Protein AF-A0A8J3VS07-F1 (afdb_monomer_lite)

Organism: NCBI:txid556532

Radius of gyration: 21.51 Å; chains: 1; bounding box: 72×63×38 Å

Structure (mmCIF, N/CA/C/O backbone):
data_AF-A0A8J3VS07-F1
#
_entry.id   AF-A0A8J3VS07-F1
#
loop_
_atom_site.group_PDB
_atom_site.id
_atom_site.type_symbol
_atom_site.label_atom_id
_atom_site.label_alt_id
_atom_site.label_comp_id
_atom_site.label_asym_id
_atom_site.label_entity_id
_atom_site.label_seq_id
_atom_site.pdbx_PDB_ins_code
_atom_site.Cartn_x
_atom_site.Cartn_y
_atom_site.Cartn_z
_atom_site.occupancy
_atom_site.B_iso_or_equiv
_atom_site.auth_seq_id
_atom_site.auth_comp_id
_atom_site.auth_asym_id
_atom_site.auth_atom_id
_atom_site.pdbx_PDB_model_num
ATOM 1 N N . MET A 1 1 ? 52.406 -47.252 15.385 1.00 36.28 1 MET A N 1
ATOM 2 C CA . MET A 1 1 ? 51.156 -46.605 14.929 1.00 36.28 1 MET A CA 1
ATOM 3 C C . MET A 1 1 ? 51.064 -45.251 15.622 1.00 36.28 1 MET A C 1
ATOM 5 O O . MET A 1 1 ? 51.486 -45.195 16.771 1.00 36.28 1 MET A O 1
ATOM 9 N N . PRO A 1 2 ? 50.681 -44.188 14.899 1.00 46.41 2 PRO A N 1
ATOM 10 C CA . PRO A 1 2 ? 51.326 -42.877 14.970 1.00 46.41 2 PRO A CA 1
ATOM 11 C C . PRO A 1 2 ? 50.577 -41.838 15.817 1.00 46.41 2 PRO A C 1
ATOM 13 O O . PRO A 1 2 ? 49.456 -42.057 16.265 1.00 46.41 2 PRO A O 1
ATOM 16 N N . GLU A 1 3 ? 51.263 -40.717 16.017 1.00 43.88 3 GLU A N 1
ATOM 17 C CA . GLU A 1 3 ? 50.829 -39.490 16.680 1.00 43.88 3 GLU A CA 1
ATOM 18 C C . GLU A 1 3 ? 49.619 -38.871 15.957 1.00 43.88 3 GLU A C 1
ATOM 20 O O . GLU A 1 3 ? 49.594 -38.789 14.729 1.00 43.88 3 GLU A O 1
ATOM 25 N N . ASN A 1 4 ? 48.607 -38.458 16.724 1.00 42.97 4 ASN A N 1
ATOM 26 C CA . ASN A 1 4 ? 47.408 -37.790 16.215 1.00 42.97 4 ASN A CA 1
ATOM 27 C C . ASN A 1 4 ? 47.701 -36.294 15.997 1.00 42.97 4 ASN A C 1
ATOM 29 O O . ASN A 1 4 ? 48.069 -35.625 16.967 1.00 42.97 4 ASN A O 1
ATOM 33 N N . PRO A 1 5 ? 47.498 -35.728 14.795 1.00 48.03 5 PRO A N 1
ATOM 34 C CA . PRO A 1 5 ? 47.529 -34.285 14.614 1.00 48.03 5 PRO A CA 1
ATOM 35 C C . PRO A 1 5 ? 46.241 -33.658 15.157 1.00 48.03 5 PRO A C 1
ATOM 37 O O . PRO A 1 5 ? 45.138 -34.144 14.910 1.00 48.03 5 PRO A O 1
ATOM 40 N N . VAL A 1 6 ? 46.386 -32.551 15.884 1.00 46.03 6 VAL A N 1
ATOM 41 C CA . VAL A 1 6 ? 45.277 -31.675 16.275 1.00 46.03 6 VAL A CA 1
ATOM 42 C C . VAL A 1 6 ? 44.901 -30.836 15.053 1.00 46.03 6 VAL A C 1
ATOM 44 O O . VAL A 1 6 ? 45.628 -29.915 14.683 1.00 46.03 6 VAL A O 1
ATOM 47 N N . GLU A 1 7 ? 43.790 -31.171 14.398 1.00 41.16 7 GLU A N 1
ATOM 48 C CA . GLU A 1 7 ? 43.244 -30.390 13.286 1.00 41.16 7 GLU A CA 1
ATOM 49 C C . GLU A 1 7 ? 42.368 -29.255 13.835 1.00 41.16 7 GLU A C 1
ATOM 51 O O . GLU A 1 7 ? 41.286 -29.467 14.384 1.00 41.16 7 GLU A O 1
ATOM 56 N N . HIS A 1 8 ? 42.869 -28.026 13.714 1.00 40.56 8 HIS A N 1
ATOM 57 C CA . HIS A 1 8 ? 42.096 -26.809 13.932 1.00 40.56 8 HIS A CA 1
ATOM 58 C C . HIS A 1 8 ? 41.134 -26.604 12.755 1.00 40.56 8 HIS A C 1
ATOM 60 O O . HIS A 1 8 ? 41.496 -25.984 11.757 1.00 40.56 8 HIS A O 1
ATOM 66 N N . ALA A 1 9 ? 39.904 -27.103 12.875 1.00 39.78 9 ALA A N 1
ATOM 67 C CA . ALA A 1 9 ? 38.833 -26.775 11.942 1.00 39.78 9 ALA A CA 1
ATOM 68 C C . ALA A 1 9 ? 38.149 -25.461 12.360 1.00 39.78 9 ALA A C 1
ATOM 70 O O . ALA A 1 9 ? 37.676 -25.303 13.487 1.00 39.78 9 ALA A O 1
ATOM 71 N N . GLN A 1 10 ? 38.165 -24.502 11.433 1.00 38.06 10 GLN A N 1
ATOM 72 C CA . GLN A 1 10 ? 37.559 -23.176 11.518 1.00 38.06 10 GLN A CA 1
ATOM 73 C C . GLN A 1 10 ? 36.082 -23.224 11.919 1.00 38.06 10 GLN A C 1
ATOM 75 O O . GLN A 1 10 ? 35.319 -24.069 11.463 1.00 38.06 10 GLN A O 1
ATOM 80 N N . ALA A 1 11 ? 35.679 -22.252 12.739 1.00 35.59 11 ALA A N 1
ATOM 81 C CA . ALA A 1 11 ? 34.286 -21.991 13.055 1.00 35.59 11 ALA A CA 1
ATOM 82 C C . ALA A 1 11 ? 33.516 -21.634 11.775 1.00 35.59 11 ALA A C 1
ATOM 84 O O . ALA A 1 11 ? 33.697 -20.547 11.217 1.00 35.59 11 ALA A O 1
ATOM 85 N N . ASP A 1 12 ? 32.648 -22.547 11.343 1.00 34.56 12 ASP A N 1
ATOM 86 C CA . ASP A 1 12 ? 31.611 -22.283 10.356 1.00 34.56 12 ASP A CA 1
ATOM 87 C C . ASP A 1 12 ? 30.718 -21.159 10.884 1.00 34.56 12 ASP A C 1
ATOM 89 O O . ASP A 1 12 ? 29.887 -21.335 11.780 1.00 34.56 12 ASP A O 1
ATOM 93 N N . ARG A 1 13 ? 30.905 -19.959 10.331 1.00 39.00 13 ARG A N 1
ATOM 94 C CA . ARG A 1 13 ? 29.931 -18.880 10.456 1.00 39.00 13 ARG A CA 1
ATOM 95 C C . ARG A 1 13 ? 28.698 -19.316 9.678 1.00 39.00 13 ARG A C 1
ATOM 97 O O . ARG A 1 13 ? 28.617 -19.127 8.466 1.00 39.00 13 ARG A O 1
ATOM 104 N N . HIS A 1 14 ? 27.758 -19.919 10.400 1.00 36.28 14 HIS A N 1
ATOM 105 C CA . HIS A 1 14 ? 26.400 -20.160 9.945 1.00 36.28 14 HIS A CA 1
ATOM 106 C C . HIS A 1 14 ? 25.785 -18.817 9.548 1.00 36.28 14 HIS A C 1
ATOM 108 O O . HIS A 1 14 ? 25.287 -18.057 10.376 1.00 36.28 14 HIS A O 1
ATOM 114 N N . THR A 1 15 ? 25.901 -18.498 8.265 1.00 44.09 15 THR A N 1
ATOM 115 C CA . THR A 1 15 ? 25.177 -17.394 7.655 1.00 44.09 15 THR A CA 1
ATOM 116 C C . THR A 1 15 ? 23.752 -17.911 7.493 1.00 44.09 15 THR A C 1
ATOM 118 O O . THR A 1 15 ? 23.588 -18.969 6.875 1.00 44.09 15 THR A O 1
ATOM 121 N N . PRO A 1 16 ? 22.726 -17.261 8.066 1.00 39.94 16 PRO A N 1
ATOM 122 C CA . PRO A 1 16 ? 21.365 -17.709 7.847 1.00 39.94 16 PRO A CA 1
ATOM 123 C C . PRO A 1 16 ? 21.084 -17.612 6.348 1.00 39.94 16 PRO A C 1
ATOM 125 O O . PRO A 1 16 ? 21.211 -16.556 5.728 1.00 39.94 16 PRO A O 1
ATOM 128 N N . ARG A 1 17 ? 20.768 -18.761 5.754 1.00 34.22 17 ARG A N 1
ATOM 129 C CA . ARG A 1 17 ? 20.333 -18.882 4.368 1.00 34.22 17 ARG A CA 1
ATOM 130 C C . ARG A 1 17 ? 18.980 -18.187 4.261 1.00 34.22 17 ARG A C 1
ATOM 132 O O . ARG A 1 17 ? 17.969 -18.754 4.662 1.00 34.22 17 ARG A O 1
ATOM 139 N N . VAL A 1 18 ? 18.976 -16.973 3.723 1.00 45.50 18 VAL A N 1
ATOM 140 C CA . VAL A 1 18 ? 17.751 -16.296 3.297 1.00 45.50 18 VAL A CA 1
ATOM 141 C C . VAL A 1 18 ? 17.169 -17.111 2.148 1.00 45.50 18 VAL A C 1
ATOM 143 O O . VAL A 1 18 ? 17.691 -17.121 1.037 1.00 45.50 18 VAL A O 1
ATOM 146 N N . THR A 1 19 ? 16.117 -17.871 2.426 1.00 41.78 19 THR A N 1
ATOM 147 C CA . THR A 1 19 ? 15.236 -18.396 1.386 1.00 41.78 19 THR A CA 1
ATOM 148 C C . THR A 1 19 ? 14.125 -17.378 1.171 1.00 41.78 19 THR A C 1
ATOM 150 O O . THR A 1 19 ? 13.053 -17.540 1.745 1.00 41.78 19 THR A O 1
ATOM 153 N N . ASN A 1 20 ? 14.383 -16.333 0.379 1.00 42.88 20 ASN A N 1
ATOM 154 C CA . ASN A 1 20 ? 13.326 -15.443 -0.099 1.00 42.88 20 ASN A CA 1
ATOM 155 C C . ASN A 1 20 ? 13.020 -15.809 -1.547 1.00 42.88 20 ASN A C 1
ATOM 157 O O . ASN A 1 20 ? 13.787 -15.503 -2.454 1.00 42.88 20 ASN A O 1
ATOM 161 N N . THR A 1 21 ? 11.924 -16.531 -1.761 1.00 56.09 21 THR A N 1
ATOM 162 C CA . THR A 1 21 ? 11.362 -16.681 -3.108 1.00 56.09 21 THR A CA 1
ATOM 163 C C . THR A 1 21 ? 10.271 -15.626 -3.213 1.00 56.09 21 THR A C 1
ATOM 165 O O . THR A 1 21 ? 9.098 -15.921 -3.032 1.00 56.09 21 THR A O 1
ATOM 168 N N . GLY A 1 22 ? 10.699 -14.381 -3.385 1.00 53.75 22 GLY A N 1
ATOM 169 C CA . GLY A 1 22 ? 9.861 -13.189 -3.354 1.00 53.75 22 GLY A CA 1
ATOM 170 C C . GLY A 1 22 ? 10.763 -11.993 -3.621 1.00 53.75 22 GLY A C 1
ATOM 171 O O . GLY A 1 22 ? 11.707 -11.779 -2.870 1.00 53.75 22 GLY A O 1
ATOM 172 N N . VAL A 1 23 ? 10.546 -11.342 -4.769 1.00 60.69 23 VAL A N 1
ATOM 173 C CA . VAL A 1 23 ? 11.123 -10.064 -5.236 1.00 60.69 23 VAL A CA 1
ATOM 174 C C . VAL A 1 23 ? 12.488 -9.710 -4.627 1.00 60.69 23 VAL A C 1
ATOM 176 O O . VAL A 1 23 ? 12.564 -9.187 -3.517 1.00 60.69 23 VAL A O 1
ATOM 179 N N . GLU A 1 24 ? 13.576 -9.923 -5.369 1.00 67.94 24 GLU A N 1
ATOM 180 C CA . GLU A 1 24 ? 14.900 -9.469 -4.929 1.00 67.94 24 GLU A CA 1
ATOM 181 C C . GLU A 1 24 ? 14.965 -7.933 -4.960 1.00 67.94 24 GLU A C 1
ATOM 183 O O . GLU A 1 24 ? 15.201 -7.315 -6.000 1.00 67.94 24 GLU A O 1
ATOM 188 N N . ALA A 1 25 ? 14.720 -7.304 -3.809 1.00 75.12 25 ALA A N 1
ATOM 189 C CA . ALA A 1 25 ? 15.063 -5.906 -3.600 1.00 75.12 25 ALA A CA 1
ATOM 190 C C . ALA A 1 25 ? 16.569 -5.732 -3.835 1.00 75.12 25 ALA A C 1
ATOM 192 O O . ALA A 1 25 ? 17.391 -6.427 -3.235 1.00 75.12 25 ALA A O 1
ATOM 193 N N . THR A 1 26 ? 16.931 -4.810 -4.722 1.00 86.56 26 THR A N 1
ATOM 194 C CA . THR A 1 26 ? 18.328 -4.526 -5.063 1.00 86.56 26 THR A CA 1
ATOM 195 C C . THR A 1 26 ? 18.971 -3.589 -4.043 1.00 86.56 26 THR A C 1
ATOM 197 O O . THR A 1 26 ? 20.177 -3.659 -3.814 1.00 86.56 26 THR A O 1
ATOM 200 N N . GLU A 1 27 ? 18.172 -2.739 -3.394 1.00 94.06 27 GLU A N 1
ATOM 201 C CA . GLU A 1 27 ? 18.592 -1.859 -2.305 1.00 94.06 27 GLU A CA 1
ATOM 202 C C . GLU A 1 27 ? 17.396 -1.543 -1.397 1.00 94.06 27 GLU A C 1
ATOM 204 O O . GLU A 1 27 ? 16.272 -1.384 -1.871 1.00 94.06 27 GLU A O 1
ATOM 209 N N . GLN A 1 28 ? 17.635 -1.404 -0.092 1.00 96.56 28 GLN A N 1
ATOM 210 C CA . GLN A 1 28 ? 16.638 -0.888 0.842 1.00 96.56 28 GLN A CA 1
ATOM 211 C C . GLN A 1 28 ? 17.285 -0.063 1.956 1.00 96.56 28 GLN A C 1
ATOM 213 O O . GLN A 1 28 ? 18.405 -0.358 2.382 1.00 96.56 28 GLN A O 1
ATOM 218 N N . GLY A 1 29 ? 16.587 0.957 2.453 1.00 96.69 29 GLY A N 1
ATOM 219 C CA . GLY A 1 29 ? 17.099 1.792 3.535 1.00 96.69 29 GLY A CA 1
ATOM 220 C C . GLY A 1 29 ? 16.292 3.054 3.799 1.00 96.69 29 GLY A C 1
ATOM 221 O O . GLY A 1 29 ? 15.392 3.422 3.048 1.00 96.69 29 GLY A O 1
ATOM 222 N N . TRP A 1 30 ? 16.639 3.725 4.893 1.00 97.56 30 TRP A N 1
ATOM 223 C CA . TRP A 1 30 ? 16.036 4.996 5.277 1.00 97.56 30 TRP A CA 1
ATOM 224 C C . TRP A 1 30 ? 16.606 6.165 4.469 1.00 97.56 30 TRP A C 1
ATOM 226 O O . TRP A 1 30 ? 17.820 6.287 4.309 1.00 97.56 30 TRP A O 1
ATOM 236 N N . ASP A 1 31 ? 15.723 7.060 4.042 1.00 96.62 31 ASP A N 1
ATOM 237 C CA . ASP A 1 31 ? 16.025 8.369 3.475 1.00 96.62 31 ASP A CA 1
ATOM 238 C C . ASP A 1 31 ? 15.095 9.420 4.100 1.00 96.62 31 ASP A C 1
ATOM 240 O O . ASP A 1 31 ? 13.932 9.588 3.718 1.00 96.62 31 ASP A O 1
ATOM 244 N N . GLY A 1 32 ? 15.600 10.094 5.133 1.00 94.94 32 GLY A N 1
ATOM 245 C CA . GLY A 1 32 ? 14.779 10.956 5.977 1.00 94.94 32 GLY A CA 1
ATOM 246 C C . GLY A 1 32 ? 13.657 10.150 6.649 1.00 94.94 32 GLY A C 1
ATOM 247 O O . GLY A 1 32 ? 13.953 9.130 7.271 1.00 94.94 32 GLY A O 1
ATOM 248 N N . PRO A 1 33 ? 12.385 10.585 6.560 1.00 96.19 33 PRO A N 1
ATOM 249 C CA . PRO A 1 33 ? 11.267 9.837 7.132 1.00 96.19 33 PRO A CA 1
ATOM 250 C C . PRO A 1 33 ? 10.838 8.639 6.269 1.00 96.19 33 PRO A C 1
ATOM 252 O O . PRO A 1 33 ? 10.004 7.854 6.706 1.00 96.19 33 PRO A O 1
ATOM 255 N N . TRP A 1 34 ? 11.376 8.497 5.055 1.00 97.81 34 TRP A N 1
ATOM 256 C CA . TRP A 1 34 ? 10.974 7.454 4.120 1.00 97.81 34 TRP A CA 1
ATOM 257 C C . TRP A 1 34 ? 11.825 6.206 4.298 1.00 97.81 34 TRP A C 1
ATOM 259 O O . TRP A 1 34 ? 13.053 6.287 4.315 1.00 97.81 34 TRP A O 1
ATOM 269 N N . TYR A 1 35 ? 11.192 5.041 4.345 1.00 98.25 35 TYR A N 1
ATOM 270 C CA . TYR A 1 35 ? 11.871 3.776 4.110 1.00 98.25 35 TYR A CA 1
ATOM 271 C C . TYR A 1 35 ? 11.709 3.399 2.640 1.00 98.25 35 TYR A C 1
ATOM 273 O O . TYR A 1 35 ? 10.591 3.222 2.158 1.00 98.25 35 TYR A O 1
ATOM 281 N N . ARG A 1 36 ? 12.815 3.307 1.903 1.00 98.38 36 ARG A N 1
ATOM 282 C CA . ARG A 1 36 ? 12.804 3.029 0.465 1.00 98.38 36 ARG A CA 1
ATOM 283 C C . ARG A 1 36 ? 13.196 1.589 0.194 1.00 98.38 36 ARG A C 1
ATOM 285 O O . ARG A 1 36 ? 14.183 1.109 0.743 1.00 98.38 36 ARG A O 1
ATOM 292 N N . VAL A 1 37 ? 12.461 0.948 -0.707 1.00 98.31 37 VAL A N 1
ATOM 293 C CA . VAL A 1 37 ? 12.786 -0.355 -1.288 1.00 98.31 37 VAL A CA 1
ATOM 294 C C . VAL A 1 37 ? 12.904 -0.179 -2.796 1.00 98.31 37 VAL A C 1
ATOM 296 O O . VAL A 1 37 ? 11.959 0.251 -3.459 1.00 98.31 37 VAL A O 1
ATOM 299 N N . ARG A 1 38 ? 14.076 -0.489 -3.347 1.00 97.69 38 ARG A N 1
ATOM 300 C CA . ARG A 1 38 ? 14.360 -0.425 -4.780 1.00 97.69 38 ARG A CA 1
ATOM 301 C C . ARG A 1 38 ? 14.417 -1.821 -5.362 1.00 97.69 38 ARG A C 1
ATOM 303 O O . ARG A 1 38 ? 15.032 -2.725 -4.805 1.00 97.69 38 ARG A O 1
ATOM 310 N N . THR A 1 39 ? 13.789 -1.965 -6.515 1.00 95.88 39 THR A N 1
ATOM 311 C CA . THR A 1 39 ? 13.866 -3.143 -7.375 1.00 95.88 39 THR A CA 1
ATOM 312 C C . THR A 1 39 ? 14.295 -2.692 -8.769 1.00 95.88 39 THR A C 1
ATOM 314 O O . THR A 1 39 ? 14.355 -1.496 -9.057 1.00 95.88 39 THR A O 1
ATOM 317 N N . GLU A 1 40 ? 14.532 -3.631 -9.681 1.00 95.69 40 GLU A N 1
ATOM 318 C CA . GLU A 1 40 ? 14.774 -3.292 -11.091 1.00 95.69 40 GLU A CA 1
ATOM 319 C C . GLU A 1 40 ? 13.553 -2.656 -11.784 1.00 95.69 40 GLU A C 1
ATOM 321 O O . GLU A 1 40 ? 13.690 -2.020 -12.827 1.00 95.69 40 GLU A O 1
ATOM 326 N N . ARG A 1 41 ? 12.346 -2.832 -11.226 1.00 96.06 41 ARG A N 1
ATOM 327 C CA . ARG A 1 41 ? 11.074 -2.471 -11.877 1.00 96.06 41 ARG A CA 1
ATOM 328 C C . ARG A 1 41 ? 10.432 -1.216 -11.301 1.00 96.06 41 ARG A C 1
ATOM 330 O O . ARG A 1 41 ? 9.747 -0.489 -12.022 1.00 96.06 41 ARG A O 1
ATOM 337 N N . PHE A 1 42 ? 10.632 -0.967 -10.014 1.00 97.31 42 PHE A N 1
ATOM 338 C CA . PHE A 1 42 ? 10.092 0.187 -9.309 1.00 97.31 42 PHE A CA 1
ATOM 339 C C . PHE A 1 42 ? 10.897 0.509 -8.047 1.00 97.31 42 PHE A C 1
ATOM 341 O O . PHE A 1 42 ? 11.563 -0.356 -7.473 1.00 97.31 42 PHE A O 1
ATOM 348 N N . GLU A 1 43 ? 10.769 1.749 -7.590 1.00 98.44 43 GLU A N 1
ATOM 349 C CA . GLU A 1 43 ? 11.113 2.176 -6.235 1.00 98.44 43 GLU A CA 1
ATOM 350 C C . GLU A 1 43 ? 9.819 2.395 -5.448 1.00 98.44 43 GLU A C 1
ATOM 352 O O . GLU A 1 43 ? 8.937 3.114 -5.915 1.00 98.44 43 GLU A O 1
ATOM 357 N N . ALA A 1 44 ? 9.703 1.793 -4.267 1.00 98.44 44 ALA A N 1
ATOM 358 C CA . ALA A 1 44 ? 8.633 2.065 -3.316 1.00 98.44 44 ALA A CA 1
ATOM 359 C C . ALA A 1 44 ? 9.198 2.847 -2.126 1.00 98.44 44 ALA A C 1
ATOM 361 O O . ALA A 1 44 ? 10.160 2.417 -1.491 1.00 98.44 44 ALA A O 1
ATOM 362 N N . SER A 1 45 ? 8.610 4.003 -1.838 1.00 98.62 45 SER A N 1
ATOM 363 C CA . SER A 1 45 ? 8.940 4.856 -0.698 1.00 98.62 45 SER A CA 1
ATOM 364 C C . SER A 1 45 ? 7.794 4.795 0.301 1.00 98.62 45 SER A C 1
ATOM 366 O O . SER A 1 45 ? 6.728 5.339 0.037 1.00 98.62 45 SER A O 1
ATOM 368 N N . PHE A 1 46 ? 8.014 4.131 1.430 1.00 98.62 46 PHE A N 1
ATOM 369 C CA . PHE A 1 46 ? 7.054 3.973 2.520 1.00 98.62 46 PHE A CA 1
ATOM 370 C C . PHE A 1 46 ? 7.285 5.044 3.588 1.00 98.62 46 PHE A C 1
ATOM 372 O O . PHE A 1 46 ? 8.435 5.394 3.855 1.00 98.62 46 PHE A O 1
ATOM 379 N N . LEU A 1 47 ? 6.223 5.521 4.236 1.00 98.38 47 LEU A N 1
ATOM 380 C CA . LEU A 1 47 ? 6.284 6.499 5.328 1.00 98.38 47 LEU A CA 1
ATOM 381 C C . LEU A 1 47 ? 5.827 5.889 6.671 1.00 98.38 47 LEU A C 1
ATOM 383 O O . LEU A 1 47 ? 4.769 6.260 7.184 1.00 98.38 47 LEU A O 1
ATOM 387 N N . PRO A 1 48 ? 6.569 4.921 7.242 1.00 97.50 48 PRO A N 1
ATOM 388 C CA . PRO A 1 48 ? 6.238 4.343 8.544 1.00 97.50 48 PRO A CA 1
ATOM 389 C C . PRO A 1 48 ? 6.423 5.361 9.681 1.00 97.50 48 PRO A C 1
ATOM 391 O O . PRO A 1 48 ? 7.129 6.367 9.552 1.00 97.50 48 PRO A O 1
ATOM 394 N N . SER A 1 49 ? 5.823 5.079 10.837 1.00 95.00 49 SER A N 1
ATOM 395 C CA . SER A 1 49 ? 6.010 5.912 12.027 1.00 95.00 49 SER A CA 1
ATOM 396 C C . SER A 1 49 ? 7.446 5.820 12.554 1.00 95.00 49 SER A C 1
ATOM 398 O O . SER A 1 49 ? 8.133 4.807 12.419 1.00 95.00 49 SER A O 1
ATOM 400 N N . ALA A 1 50 ? 7.918 6.884 13.210 1.00 91.31 50 ALA A N 1
ATOM 401 C CA . ALA A 1 50 ? 9.267 6.910 13.769 1.00 91.31 50 ALA A CA 1
ATOM 402 C C . ALA A 1 50 ? 9.474 5.782 14.799 1.00 91.31 50 ALA A C 1
ATOM 404 O O . ALA A 1 50 ? 8.793 5.735 15.823 1.00 91.31 50 ALA A O 1
ATOM 405 N N . GLY A 1 51 ? 10.446 4.903 14.539 1.00 91.56 51 GLY A N 1
ATOM 406 C CA . GLY A 1 51 ? 10.766 3.764 15.406 1.00 91.56 51 GLY A CA 1
ATOM 407 C C . GLY A 1 51 ? 9.796 2.583 15.300 1.00 91.56 51 GLY A C 1
ATOM 408 O O . GLY A 1 51 ? 9.890 1.669 16.115 1.00 91.56 51 GLY A O 1
ATOM 409 N N . GLU A 1 52 ? 8.878 2.597 14.331 1.00 94.81 52 GLU A N 1
ATOM 410 C CA . GLU A 1 52 ? 8.019 1.454 14.030 1.00 94.81 52 GLU A CA 1
ATOM 411 C C . GLU A 1 52 ? 8.849 0.270 13.516 1.00 94.81 52 GLU A C 1
ATOM 413 O O . GLU A 1 52 ? 9.802 0.438 12.750 1.00 94.81 52 GLU A O 1
ATOM 418 N N . ASP A 1 53 ? 8.490 -0.933 13.960 1.00 97.38 53 ASP A N 1
ATOM 419 C CA . ASP A 1 53 ? 9.068 -2.171 13.448 1.00 97.38 53 ASP A CA 1
ATOM 420 C C . ASP A 1 53 ? 8.555 -2.420 12.024 1.00 97.38 53 ASP A C 1
ATOM 422 O O . ASP A 1 53 ? 7.357 -2.617 11.810 1.00 97.38 53 ASP A O 1
ATOM 426 N N . LEU A 1 54 ? 9.471 -2.411 11.053 1.00 97.69 54 LEU A N 1
ATOM 427 C CA . LEU A 1 54 ? 9.155 -2.508 9.627 1.00 97.69 54 LEU A CA 1
ATOM 428 C C . LEU A 1 54 ? 8.519 -3.847 9.241 1.00 97.69 54 LEU A C 1
ATOM 430 O O . LEU A 1 54 ? 7.814 -3.892 8.233 1.00 97.69 54 LEU A O 1
ATOM 434 N N . ASP A 1 55 ? 8.714 -4.899 10.041 1.00 98.00 55 ASP A N 1
ATOM 435 C CA . ASP A 1 55 ? 8.079 -6.208 9.841 1.00 98.00 55 ASP A CA 1
ATOM 436 C C . ASP A 1 55 ? 6.656 -6.264 10.429 1.00 98.00 55 ASP A C 1
ATOM 438 O O . ASP A 1 55 ? 5.879 -7.168 10.118 1.00 98.00 55 ASP A O 1
ATOM 442 N N . ALA A 1 56 ? 6.280 -5.277 11.249 1.00 97.56 56 ALA A N 1
ATOM 443 C CA . ALA A 1 56 ? 4.986 -5.199 11.924 1.00 97.56 56 ALA A CA 1
ATOM 444 C C . ALA A 1 56 ? 4.067 -4.087 11.386 1.00 97.56 56 ALA A C 1
ATOM 446 O O . ALA A 1 56 ? 2.923 -3.978 11.838 1.00 97.56 56 ALA A O 1
ATOM 447 N N . VAL A 1 57 ? 4.533 -3.280 10.425 1.00 98.44 57 VAL A N 1
ATOM 448 C CA . VAL A 1 57 ? 3.766 -2.174 9.830 1.00 98.44 57 VAL A CA 1
ATOM 449 C C . VAL A 1 57 ? 2.415 -2.674 9.319 1.00 98.44 57 VAL A C 1
ATOM 451 O O . VAL A 1 57 ? 2.336 -3.563 8.471 1.00 98.44 57 VAL A O 1
ATOM 454 N N . CYS A 1 58 ? 1.338 -2.087 9.836 1.00 98.31 58 CYS A N 1
ATOM 455 C CA . CYS A 1 58 ? -0.036 -2.498 9.537 1.00 98.31 58 CYS A CA 1
ATOM 456 C C . CYS A 1 58 ? -0.842 -1.451 8.754 1.00 98.31 58 CYS A C 1
ATOM 458 O O . CYS A 1 58 ? -1.881 -1.792 8.187 1.00 98.31 58 CYS A O 1
ATOM 460 N N . ASN A 1 59 ? -0.381 -0.200 8.753 1.00 97.94 59 ASN A N 1
ATOM 461 C CA . ASN A 1 59 ? -0.966 0.941 8.057 1.00 97.94 59 ASN A CA 1
ATOM 462 C C . ASN A 1 59 ? 0.169 1.883 7.639 1.00 97.94 59 ASN A C 1
ATOM 464 O O . ASN A 1 59 ? 0.893 2.354 8.515 1.00 97.94 59 ASN A O 1
ATOM 468 N N . VAL A 1 60 ? 0.343 2.136 6.342 1.00 98.50 60 VAL A N 1
ATOM 469 C CA . VAL A 1 60 ? 1.426 2.995 5.850 1.00 98.50 60 VAL A CA 1
ATOM 470 C C . VAL A 1 60 ? 1.083 3.661 4.525 1.00 98.50 60 VAL A C 1
ATOM 472 O O . VAL A 1 60 ? 0.552 3.026 3.615 1.00 98.50 60 VAL A O 1
ATOM 475 N N . ASP A 1 61 ? 1.439 4.936 4.403 1.00 98.38 61 ASP A N 1
ATOM 476 C CA . ASP A 1 61 ? 1.417 5.650 3.129 1.00 98.38 61 ASP A CA 1
ATOM 477 C C . ASP A 1 61 ? 2.646 5.283 2.298 1.00 98.38 61 ASP A C 1
ATOM 479 O O . ASP A 1 61 ? 3.760 5.174 2.824 1.00 98.38 61 ASP A O 1
ATOM 483 N N . LEU A 1 62 ? 2.465 5.127 0.988 1.00 98.00 62 LEU A N 1
ATOM 484 C CA . LEU A 1 62 ? 3.574 4.891 0.074 1.00 98.00 62 LEU A CA 1
ATOM 485 C C . LEU A 1 62 ? 3.437 5.630 -1.256 1.00 98.00 62 LEU A C 1
ATOM 487 O O . LEU A 1 62 ? 2.340 5.878 -1.757 1.00 98.00 62 LEU A O 1
ATOM 491 N N . GLU A 1 63 ? 4.592 5.914 -1.855 1.00 98.12 63 GLU A N 1
ATOM 492 C CA . GLU A 1 63 ? 4.740 6.282 -3.262 1.00 98.12 63 GLU A CA 1
ATOM 493 C C . GLU A 1 63 ? 5.484 5.166 -4.006 1.00 98.12 63 GLU A C 1
ATOM 495 O O . GLU A 1 63 ? 6.556 4.738 -3.580 1.00 98.12 63 GLU A O 1
ATOM 500 N N . VAL A 1 64 ? 4.960 4.741 -5.154 1.00 98.25 64 VAL A N 1
ATOM 501 C CA . VAL A 1 64 ? 5.658 3.896 -6.126 1.00 98.25 64 VAL A CA 1
ATOM 502 C C . VAL A 1 64 ? 6.098 4.741 -7.310 1.00 98.25 64 VAL A C 1
ATOM 504 O O . VAL A 1 64 ? 5.280 5.408 -7.944 1.00 98.25 64 VAL A O 1
ATOM 507 N N . ARG A 1 65 ? 7.379 4.648 -7.663 1.00 98.00 65 ARG A N 1
ATOM 508 C CA . ARG A 1 65 ? 7.938 5.171 -8.908 1.00 98.00 65 ARG A CA 1
ATOM 509 C C . ARG A 1 65 ? 8.314 4.026 -9.838 1.00 98.00 65 ARG A C 1
ATOM 511 O O . ARG A 1 65 ? 9.204 3.243 -9.512 1.00 98.00 65 ARG A O 1
ATOM 518 N N . LEU A 1 66 ? 7.674 3.936 -11.001 1.00 97.38 66 LEU A N 1
ATOM 519 C CA . LEU A 1 66 ? 7.985 2.911 -11.998 1.00 97.38 66 LEU A CA 1
ATOM 520 C C . LEU A 1 66 ? 9.304 3.235 -12.709 1.00 97.38 66 LEU A C 1
ATOM 522 O O . LEU A 1 66 ? 9.512 4.353 -13.176 1.00 97.38 66 LEU A O 1
ATOM 526 N N . ALA A 1 67 ? 10.188 2.244 -12.833 1.00 95.75 67 ALA A N 1
ATOM 527 C CA . ALA A 1 67 ? 11.485 2.420 -13.486 1.00 95.75 67 ALA A CA 1
ATOM 528 C C . ALA A 1 67 ? 11.362 2.591 -15.012 1.00 95.75 67 ALA A C 1
ATOM 530 O O . ALA A 1 67 ? 12.202 3.239 -15.629 1.00 95.75 67 ALA A O 1
ATOM 531 N N . ALA A 1 68 ? 10.310 2.027 -15.619 1.00 95.38 68 ALA A N 1
ATOM 532 C CA . ALA A 1 68 ? 10.127 2.012 -17.071 1.00 95.38 68 ALA A CA 1
ATOM 533 C C . ALA A 1 68 ? 9.811 3.394 -17.669 1.00 95.38 68 ALA A C 1
ATOM 535 O O . ALA A 1 68 ? 10.303 3.723 -18.746 1.00 95.38 68 ALA A O 1
ATOM 536 N N . ASP A 1 69 ? 8.984 4.189 -16.989 1.00 94.81 69 ASP A N 1
ATOM 537 C CA . ASP A 1 69 ? 8.497 5.482 -17.484 1.00 94.81 69 ASP A CA 1
ATOM 538 C C . ASP A 1 69 ? 8.664 6.629 -16.470 1.00 94.81 69 ASP A C 1
ATOM 540 O O . ASP A 1 69 ? 8.275 7.763 -16.745 1.00 94.81 69 ASP A O 1
ATOM 544 N N . GLY A 1 70 ? 9.245 6.352 -15.297 1.00 96.12 70 GLY A N 1
ATOM 545 C CA . GLY A 1 70 ? 9.452 7.325 -14.223 1.00 96.12 70 GLY A CA 1
ATOM 546 C C . GLY A 1 70 ? 8.173 7.736 -13.496 1.00 96.12 70 GLY A C 1
ATOM 547 O O . GLY A 1 70 ? 8.215 8.634 -12.647 1.00 96.12 70 GLY A O 1
ATOM 548 N N . SER A 1 71 ? 7.043 7.111 -13.823 1.00 96.94 71 SER A N 1
ATOM 549 C CA . SER A 1 71 ? 5.754 7.534 -13.320 1.00 96.94 71 SER A CA 1
ATOM 550 C C . SER A 1 71 ? 5.521 7.246 -11.848 1.00 96.94 71 SER A C 1
ATOM 552 O O . SER A 1 71 ? 6.062 6.286 -11.308 1.00 96.94 71 SER A O 1
ATOM 554 N N . ARG A 1 72 ? 4.683 8.073 -11.211 1.00 97.88 72 ARG A N 1
ATOM 555 C CA . ARG A 1 72 ? 4.455 8.068 -9.765 1.00 97.88 72 ARG A CA 1
ATOM 556 C C . ARG A 1 72 ? 3.021 7.698 -9.419 1.00 97.88 72 ARG A C 1
ATOM 558 O O . ARG A 1 72 ? 2.076 8.142 -10.073 1.00 97.88 72 ARG A O 1
ATOM 565 N N . TRP A 1 73 ? 2.879 6.911 -8.367 1.00 98.25 73 TRP A N 1
ATOM 566 C CA . TRP A 1 73 ? 1.611 6.364 -7.909 1.00 98.25 73 TRP A CA 1
ATOM 567 C C . TRP A 1 73 ? 1.581 6.339 -6.381 1.00 98.25 73 TRP A C 1
ATOM 569 O O . TRP A 1 73 ? 2.602 6.031 -5.778 1.00 98.25 73 TRP A O 1
ATOM 579 N N . SER A 1 74 ? 0.446 6.640 -5.755 1.00 97.75 74 SER A N 1
ATOM 580 C CA . SER A 1 74 ? 0.263 6.552 -4.304 1.00 97.75 74 SER A CA 1
ATOM 581 C C . SER A 1 74 ? -0.700 5.442 -3.909 1.00 97.75 74 SER A C 1
ATOM 583 O O . SER A 1 74 ? -1.587 5.053 -4.679 1.00 97.75 74 SER A O 1
ATOM 585 N N . ALA A 1 75 ? -0.511 4.958 -2.686 1.00 98.25 75 ALA A N 1
ATOM 586 C CA . ALA A 1 75 ? -1.522 4.234 -1.937 1.00 98.25 75 ALA A CA 1
ATOM 587 C C . ALA A 1 75 ? -1.317 4.437 -0.434 1.00 98.25 75 ALA A C 1
ATOM 589 O O . ALA A 1 75 ? -0.184 4.601 0.024 1.00 98.25 75 ALA A O 1
ATOM 590 N N . THR A 1 76 ? -2.398 4.302 0.328 1.00 98.38 76 THR A N 1
ATOM 591 C CA . THR A 1 76 ? -2.320 3.977 1.754 1.00 98.38 76 THR A CA 1
ATOM 592 C C . THR A 1 76 ? -2.614 2.490 1.917 1.00 98.38 76 THR A C 1
ATOM 594 O O . THR A 1 76 ? -3.696 2.004 1.572 1.00 98.38 76 THR A O 1
ATOM 597 N N . VAL A 1 77 ? -1.643 1.736 2.422 1.00 98.50 77 VAL A N 1
ATOM 598 C CA . VAL A 1 77 ? -1.767 0.289 2.600 1.00 98.50 77 VAL A CA 1
ATOM 599 C C . VAL A 1 77 ? -2.249 -0.023 4.003 1.00 98.50 77 VAL A C 1
ATOM 601 O O . VAL A 1 77 ? -1.686 0.479 4.966 1.00 98.50 77 VAL A O 1
ATOM 604 N N . PHE A 1 78 ? -3.233 -0.909 4.122 1.00 98.62 78 PHE A N 1
ATOM 605 C CA . PHE A 1 78 ? -3.724 -1.437 5.392 1.00 98.62 78 PHE A CA 1
ATOM 606 C C . PHE A 1 78 ? -3.666 -2.960 5.386 1.00 98.62 78 PHE A C 1
ATOM 608 O O . PHE A 1 78 ? -3.918 -3.593 4.363 1.00 98.62 78 PHE A O 1
ATOM 615 N N . THR A 1 79 ? -3.418 -3.582 6.534 1.00 98.69 79 THR A N 1
ATOM 616 C CA . THR A 1 79 ? -3.690 -5.017 6.676 1.00 98.69 79 THR A CA 1
ATOM 617 C C . THR A 1 79 ? -5.178 -5.264 6.915 1.00 98.69 79 THR A C 1
ATOM 619 O O . THR A 1 79 ? -5.890 -4.414 7.456 1.00 98.69 79 THR A O 1
ATOM 622 N N . VAL A 1 80 ? -5.664 -6.463 6.579 1.00 98.31 80 VAL A N 1
ATOM 623 C CA . VAL A 1 80 ? -7.038 -6.887 6.922 1.00 98.31 80 VAL A CA 1
ATOM 624 C C . VAL A 1 80 ? -7.298 -6.758 8.429 1.00 98.31 80 VAL A C 1
ATOM 626 O O . VAL A 1 80 ? -8.364 -6.298 8.841 1.00 98.31 80 VAL A O 1
ATOM 629 N N . ALA A 1 81 ? -6.319 -7.147 9.254 1.00 98.12 81 ALA A N 1
ATOM 630 C CA . ALA A 1 81 ? -6.420 -7.055 10.707 1.00 98.12 81 ALA A CA 1
ATOM 631 C C . ALA A 1 81 ? -6.546 -5.599 11.182 1.00 98.12 81 ALA A C 1
ATOM 633 O O . ALA A 1 81 ? -7.339 -5.309 12.078 1.00 98.12 81 ALA A O 1
ATOM 634 N N . GLU A 1 82 ? -5.813 -4.680 10.555 1.00 98.44 82 GLU A N 1
ATOM 635 C CA . GLU A 1 82 ? -5.851 -3.264 10.906 1.00 98.44 82 GLU A CA 1
ATOM 636 C C . GLU A 1 82 ? -7.170 -2.602 10.524 1.00 98.44 82 GLU A C 1
ATOM 638 O O . GLU A 1 82 ? -7.733 -1.868 11.333 1.00 98.44 82 GLU A O 1
ATOM 643 N N . VAL A 1 83 ? -7.725 -2.922 9.351 1.00 98.38 83 VAL A N 1
ATOM 644 C CA . VAL A 1 83 ? -9.070 -2.461 8.973 1.00 98.38 83 VAL A CA 1
ATOM 645 C C . VAL A 1 83 ? -10.100 -2.894 10.019 1.00 98.38 83 VAL A C 1
ATOM 647 O O . VAL A 1 83 ? -10.884 -2.067 10.484 1.00 98.38 83 VAL A O 1
ATOM 650 N N . GLY A 1 84 ? -10.061 -4.160 10.451 1.00 98.12 84 GLY A N 1
ATOM 651 C CA . GLY A 1 84 ? -10.941 -4.663 11.510 1.00 98.12 84 GLY A CA 1
ATOM 652 C C . GLY A 1 84 ? -10.769 -3.903 12.827 1.00 98.12 84 GLY A C 1
ATOM 653 O O . GLY A 1 84 ? -11.746 -3.419 13.396 1.00 98.12 84 GLY A O 1
ATOM 654 N N . ARG A 1 85 ? -9.522 -3.704 13.270 1.00 98.12 85 ARG A N 1
ATOM 655 C CA . ARG A 1 85 ? -9.205 -2.956 14.496 1.00 98.12 85 ARG A CA 1
ATOM 656 C C . ARG A 1 85 ? -9.710 -1.510 14.442 1.00 98.12 85 ARG A C 1
ATOM 658 O O . ARG A 1 85 ? -10.203 -0.992 15.448 1.00 98.12 85 ARG A O 1
ATOM 665 N N . LEU A 1 86 ? -9.579 -0.849 13.290 1.00 97.88 86 LEU A N 1
ATOM 666 C CA . LEU A 1 86 ? -10.076 0.509 13.074 1.00 97.88 86 LEU A CA 1
ATOM 667 C C . LEU A 1 86 ? -11.602 0.550 13.146 1.00 97.88 86 LEU A C 1
ATOM 669 O O . LEU A 1 86 ? -12.138 1.374 13.883 1.00 97.88 86 LEU A O 1
ATOM 673 N N . MET A 1 87 ? -12.293 -0.369 12.471 1.00 98.25 87 MET A N 1
ATOM 674 C CA . MET A 1 87 ? -13.756 -0.455 12.502 1.00 98.25 87 MET A CA 1
ATOM 675 C C . MET A 1 87 ? -14.290 -0.764 13.908 1.00 98.25 87 MET A C 1
ATOM 677 O O . MET A 1 87 ? -15.245 -0.124 14.351 1.00 98.25 87 MET A O 1
ATOM 681 N N . ASP A 1 88 ? -13.640 -1.659 14.655 1.00 98.19 88 ASP A N 1
ATOM 682 C CA . ASP A 1 88 ? -13.997 -1.953 16.047 1.00 98.19 88 ASP A CA 1
ATOM 683 C C . ASP A 1 88 ? -13.852 -0.712 16.934 1.00 98.19 88 ASP A C 1
ATOM 685 O O . ASP A 1 88 ? -14.744 -0.398 17.725 1.00 98.19 88 ASP A O 1
ATOM 689 N N . ARG A 1 89 ? -12.762 0.047 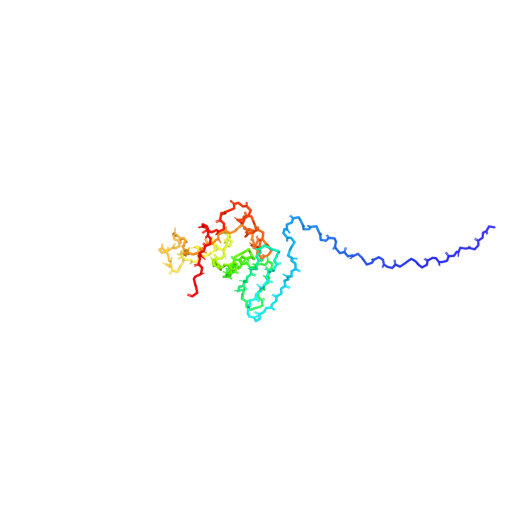16.774 1.00 97.81 89 ARG A N 1
ATOM 690 C CA . ARG A 1 89 ? -12.578 1.327 17.470 1.00 97.81 89 ARG A CA 1
ATOM 691 C C . ARG A 1 89 ? -13.662 2.332 17.074 1.00 97.81 89 ARG A C 1
ATOM 693 O O . ARG A 1 89 ? -14.241 2.978 17.943 1.00 97.81 89 ARG A O 1
ATOM 700 N N . TRP A 1 90 ? -13.964 2.447 15.786 1.00 97.81 90 TRP A N 1
ATOM 701 C CA . TRP A 1 90 ? -14.974 3.367 15.262 1.00 97.81 90 TRP A CA 1
ATOM 702 C C . TRP A 1 90 ? -16.394 3.023 15.709 1.00 97.81 90 TRP A C 1
ATOM 704 O O . TRP A 1 90 ? -17.207 3.923 15.913 1.00 97.81 90 TRP A O 1
ATOM 714 N N . SER A 1 91 ? -16.679 1.747 15.986 1.00 97.19 91 SER A N 1
ATOM 715 C CA . SER A 1 91 ? -17.933 1.331 16.627 1.00 97.19 91 SER A CA 1
ATOM 716 C C . SER A 1 91 ? -18.125 1.935 18.024 1.00 97.19 91 SER A C 1
ATOM 718 O O . SER A 1 91 ? -19.258 2.141 18.459 1.00 97.19 91 SER A O 1
ATOM 720 N N . GLN A 1 92 ? -17.025 2.268 18.708 1.00 97.25 92 GLN A N 1
ATOM 721 C CA . GLN A 1 92 ? -17.026 2.866 20.043 1.00 97.25 92 GLN A CA 1
ATOM 722 C C . GLN A 1 92 ? -17.003 4.399 19.995 1.00 97.25 92 GLN A C 1
ATOM 724 O O . GLN A 1 92 ? -17.552 5.040 20.890 1.00 97.25 92 GLN A O 1
ATOM 729 N N . THR A 1 93 ? -16.377 4.995 18.973 1.00 96.56 93 THR A N 1
ATOM 730 C CA . THR A 1 93 ? -16.242 6.459 18.841 1.00 96.56 93 THR A CA 1
ATOM 731 C C . THR A 1 93 ? -17.359 7.108 18.021 1.00 96.56 93 THR A C 1
ATOM 733 O O . THR A 1 93 ? -17.597 8.305 18.165 1.00 96.56 93 THR A O 1
ATOM 736 N N . GLY A 1 94 ? -18.064 6.342 17.183 1.00 93.69 94 GLY A N 1
ATOM 737 C CA . GLY A 1 94 ? -19.099 6.838 16.270 1.00 93.69 94 GLY A CA 1
ATOM 738 C C . GLY A 1 94 ? -18.575 7.306 14.906 1.00 93.69 94 GLY A C 1
ATOM 739 O O . GLY A 1 94 ? -19.377 7.661 14.042 1.00 93.69 94 GLY A O 1
ATOM 740 N N . GLU A 1 95 ? -17.258 7.278 14.688 1.00 93.56 95 GLU A N 1
ATOM 741 C CA . GLU A 1 95 ? -16.631 7.562 13.389 1.00 93.56 95 GLU A CA 1
ATOM 742 C C . GLU A 1 95 ? -17.105 6.566 12.316 1.00 93.56 95 GLU A C 1
ATOM 744 O O . GLU A 1 95 ? -17.531 5.455 12.632 1.00 93.56 95 GLU A O 1
ATOM 749 N N . GLU A 1 96 ? -17.096 6.979 11.045 1.00 94.75 96 GLU A N 1
ATOM 750 C CA . GLU A 1 96 ? -17.545 6.167 9.898 1.00 94.75 96 GLU A CA 1
ATOM 751 C C . GLU A 1 96 ? -18.877 5.432 10.129 1.00 94.75 96 GLU A C 1
ATOM 753 O O . GLU A 1 96 ? -19.022 4.219 9.939 1.00 94.75 96 GLU A O 1
ATOM 758 N N . TRP A 1 97 ? -19.872 6.196 10.596 1.00 95.50 97 TRP A N 1
ATOM 759 C CA . TRP A 1 97 ? -21.210 5.705 10.946 1.00 95.50 97 TRP A CA 1
ATOM 760 C C . TRP A 1 97 ? -21.199 4.573 11.984 1.00 95.50 97 TRP A C 1
ATOM 762 O O . TRP A 1 97 ? -22.005 3.638 11.917 1.00 95.50 97 TRP A O 1
ATOM 772 N N . GLY A 1 98 ? -20.303 4.676 12.967 1.00 95.94 98 GLY A N 1
ATOM 773 C CA . GLY A 1 98 ? -20.096 3.657 13.993 1.00 95.94 98 GLY A CA 1
ATOM 774 C C . GLY A 1 98 ? -19.323 2.452 13.462 1.00 95.94 98 GLY A C 1
ATOM 775 O O . GLY A 1 98 ? -19.700 1.318 13.753 1.00 95.94 98 GLY A O 1
ATOM 776 N N . GLY A 1 99 ? -18.299 2.691 12.639 1.00 95.94 99 GLY A N 1
ATOM 777 C CA . GLY A 1 99 ? -17.439 1.653 12.069 1.00 95.94 99 GLY A CA 1
ATOM 778 C C . GLY A 1 99 ? -18.145 0.724 11.083 1.00 95.94 99 GLY A C 1
ATOM 779 O O . GLY A 1 99 ? -17.749 -0.428 10.936 1.00 95.94 99 GLY A O 1
ATOM 780 N N . ARG A 1 100 ? -19.217 1.177 10.421 1.00 96.56 100 ARG A N 1
ATOM 781 C CA . ARG A 1 100 ? -19.996 0.336 9.487 1.00 96.56 100 ARG A CA 1
ATOM 782 C C . ARG A 1 100 ? -19.305 0.114 8.155 1.00 96.56 100 ARG A C 1
ATOM 784 O O . ARG A 1 100 ? -19.655 -0.820 7.437 1.00 96.56 100 ARG A O 1
ATOM 791 N N . TYR A 1 101 ? -18.373 0.986 7.816 1.00 96.25 101 TYR A N 1
ATOM 792 C CA . TYR A 1 101 ? -17.583 0.882 6.611 1.00 96.25 101 TYR A CA 1
ATOM 793 C C . TYR A 1 101 ? -16.170 1.390 6.871 1.00 96.25 101 TYR A C 1
ATOM 795 O O . TYR A 1 101 ? -15.905 2.119 7.826 1.00 96.25 101 TYR A O 1
ATOM 803 N N . PHE A 1 102 ? -15.280 0.987 5.978 1.00 96.69 102 PHE A N 1
ATOM 804 C CA . PHE A 1 102 ? -13.942 1.525 5.840 1.00 96.69 102 PHE A CA 1
ATOM 805 C C . PHE A 1 102 ? -13.828 2.104 4.432 1.00 96.69 102 PHE A C 1
ATOM 807 O O . PHE A 1 102 ? -14.269 1.470 3.470 1.00 96.69 102 PHE A O 1
ATOM 814 N N . TRP A 1 103 ? -13.256 3.297 4.301 1.00 94.19 103 TRP A N 1
ATOM 815 C CA . TRP A 1 103 ? -13.021 3.909 3.000 1.00 94.19 103 TRP A CA 1
ATOM 816 C C . TRP A 1 103 ? -11.742 4.744 3.013 1.00 94.19 103 TRP A C 1
ATOM 818 O O . TRP A 1 103 ? -11.507 5.529 3.926 1.00 94.19 103 TRP A O 1
ATOM 828 N N . CYS A 1 104 ? -10.931 4.569 1.975 1.00 92.50 104 CYS A N 1
ATOM 829 C CA . CYS A 1 104 ? -9.718 5.327 1.707 1.00 92.50 104 CYS A CA 1
ATOM 830 C C . CYS A 1 104 ? -9.600 5.460 0.183 1.00 92.50 104 CYS A C 1
ATOM 832 O O . CYS A 1 104 ? -9.789 4.476 -0.537 1.00 92.50 104 CYS A O 1
ATOM 834 N N . SER A 1 105 ? -9.382 6.678 -0.316 1.00 88.62 105 SER A N 1
ATOM 835 C CA . SER A 1 105 ? -9.492 6.992 -1.748 1.00 88.62 105 SER A CA 1
ATOM 836 C C . SER A 1 105 ? -8.403 6.340 -2.608 1.00 88.62 105 SER A C 1
ATOM 838 O O . SER A 1 105 ? -8.622 6.156 -3.805 1.00 88.62 105 SER A O 1
ATOM 840 N N . ASP A 1 106 ? -7.279 5.967 -2.003 1.00 93.00 106 ASP A N 1
ATOM 841 C CA . ASP A 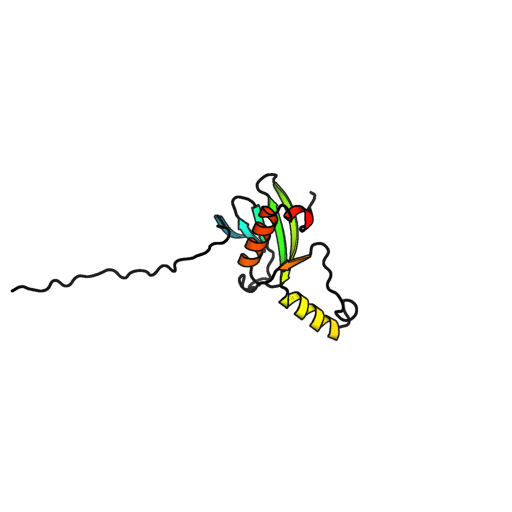1 106 ? -6.181 5.185 -2.573 1.00 93.00 106 ASP A CA 1
ATOM 842 C C . ASP A 1 106 ? -5.790 4.008 -1.655 1.00 93.00 106 ASP A C 1
ATOM 844 O O . ASP A 1 106 ? -4.627 3.626 -1.547 1.00 93.00 106 ASP A O 1
ATOM 848 N N . GLY A 1 107 ? -6.784 3.419 -0.981 1.00 95.94 107 GLY A N 1
ATOM 849 C CA . GLY A 1 107 ? -6.582 2.313 -0.050 1.00 95.94 107 GLY A CA 1
ATOM 850 C C . GLY A 1 107 ? -6.268 0.980 -0.736 1.00 95.94 107 GLY A C 1
ATOM 851 O O . GLY A 1 107 ? -7.071 0.487 -1.528 1.00 95.94 107 GLY A O 1
ATOM 852 N N . LEU A 1 108 ? -5.164 0.339 -0.348 1.00 97.88 108 LEU A N 1
ATOM 853 C CA . LEU A 1 108 ? -4.836 -1.047 -0.701 1.00 97.88 108 LEU A CA 1
ATOM 854 C C . LEU A 1 108 ? -4.872 -1.924 0.555 1.00 97.88 108 LEU A C 1
ATOM 856 O O . LEU A 1 108 ? -4.147 -1.670 1.512 1.00 97.88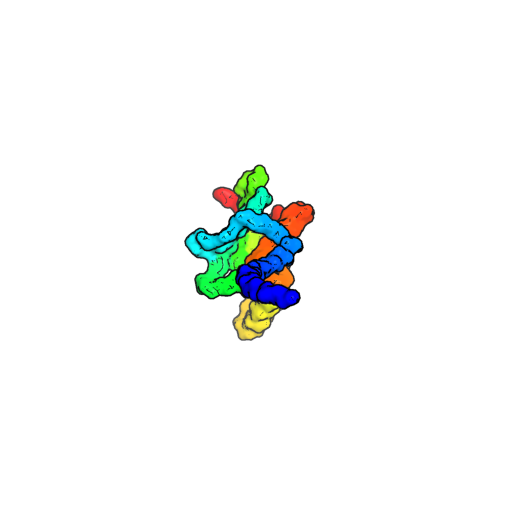 108 LEU A O 1
ATOM 860 N N . ILE A 1 109 ? -5.683 -2.984 0.557 1.00 98.31 109 ILE A N 1
ATOM 861 C CA . ILE A 1 109 ? -5.708 -3.945 1.667 1.00 98.31 109 ILE A CA 1
ATOM 862 C C . ILE A 1 109 ? -4.816 -5.141 1.332 1.00 98.31 109 ILE A C 1
ATOM 864 O O . ILE A 1 109 ? -5.083 -5.869 0.376 1.00 98.31 109 ILE A O 1
ATOM 868 N N . VAL A 1 110 ? -3.795 -5.375 2.153 1.00 98.38 110 VAL A N 1
ATOM 869 C CA . VAL A 1 110 ? -2.936 -6.566 2.103 1.00 98.38 110 VAL A CA 1
ATOM 870 C C . VAL A 1 110 ? -3.285 -7.532 3.232 1.00 98.38 110 VAL A C 1
ATOM 872 O O . VAL A 1 110 ? -3.929 -7.177 4.221 1.00 98.38 110 VAL A O 1
ATOM 875 N N . ARG A 1 111 ? -2.887 -8.796 3.084 1.00 98.19 111 ARG A N 1
ATOM 876 C CA . ARG A 1 111 ? -3.174 -9.822 4.093 1.00 98.19 111 ARG A CA 1
ATOM 877 C C . ARG A 1 111 ? -2.305 -9.657 5.336 1.00 98.19 111 ARG A C 1
ATOM 879 O O . ARG A 1 111 ? -2.844 -9.610 6.439 1.00 98.19 111 ARG A O 1
ATOM 886 N N . ASP A 1 112 ? -0.998 -9.583 5.128 1.00 98.31 112 ASP A N 1
ATOM 887 C CA . ASP A 1 112 ? 0.011 -9.723 6.174 1.00 98.31 112 ASP A CA 1
ATOM 888 C C . ASP A 1 112 ? 0.759 -8.396 6.399 1.00 98.31 112 ASP A C 1
ATOM 890 O O . ASP A 1 112 ? 0.918 -7.621 5.449 1.00 98.31 112 ASP A O 1
ATOM 894 N N . PRO A 1 113 ? 1.180 -8.097 7.643 1.00 98.44 113 PRO A N 1
ATOM 895 C CA . PRO A 1 113 ? 1.897 -6.867 7.969 1.00 98.44 113 PRO A CA 1
ATOM 896 C C . PRO A 1 113 ? 3.317 -6.850 7.406 1.00 98.44 113 PRO A C 1
ATOM 898 O O . PRO A 1 113 ? 3.878 -7.884 7.054 1.00 98.44 113 PRO A O 1
ATOM 901 N N . GLY A 1 114 ? 3.908 -5.662 7.388 1.00 98.25 114 GLY A N 1
ATOM 902 C CA . GLY A 1 114 ? 5.321 -5.451 7.123 1.00 98.25 114 GLY A CA 1
ATOM 903 C C . GLY A 1 114 ? 5.643 -5.024 5.693 1.00 98.25 114 GLY A C 1
ATOM 904 O O . GLY A 1 114 ? 4.996 -5.425 4.722 1.00 98.25 114 GLY A O 1
ATOM 905 N N . ILE A 1 115 ? 6.695 -4.215 5.563 1.00 97.94 115 ILE A N 1
ATOM 906 C CA . ILE A 1 115 ? 7.111 -3.613 4.287 1.00 97.94 115 ILE A CA 1
ATOM 907 C C . ILE A 1 115 ? 7.476 -4.676 3.242 1.00 97.94 115 ILE A C 1
ATOM 909 O O . ILE A 1 115 ? 7.197 -4.486 2.055 1.00 97.94 115 ILE A O 1
ATOM 913 N N . GLY A 1 116 ? 8.048 -5.809 3.663 1.00 97.25 116 GLY A N 1
ATOM 914 C CA . GLY A 1 116 ? 8.352 -6.931 2.769 1.00 97.25 116 GLY A CA 1
ATOM 915 C C . GLY A 1 116 ? 7.098 -7.470 2.073 1.00 97.25 116 GLY A C 1
ATOM 916 O O . GLY A 1 116 ? 7.021 -7.452 0.846 1.00 97.25 116 GLY A O 1
ATOM 917 N N . ASN A 1 117 ? 6.072 -7.836 2.849 1.00 98.12 117 ASN A N 1
ATOM 918 C CA . ASN A 1 117 ? 4.797 -8.335 2.320 1.00 98.12 117 ASN A CA 1
ATOM 919 C C . ASN A 1 117 ? 4.097 -7.301 1.423 1.00 98.12 117 ASN A C 1
ATOM 921 O O . ASN A 1 117 ? 3.533 -7.641 0.383 1.00 98.12 117 ASN A O 1
ATOM 925 N N . MET A 1 118 ? 4.166 -6.017 1.786 1.00 98.31 118 MET A N 1
ATOM 926 C CA . MET A 1 118 ? 3.610 -4.937 0.965 1.00 98.31 118 MET A CA 1
ATOM 927 C C . MET A 1 118 ? 4.365 -4.778 -0.363 1.00 98.31 118 MET A C 1
ATOM 929 O O . MET A 1 118 ? 3.744 -4.589 -1.406 1.0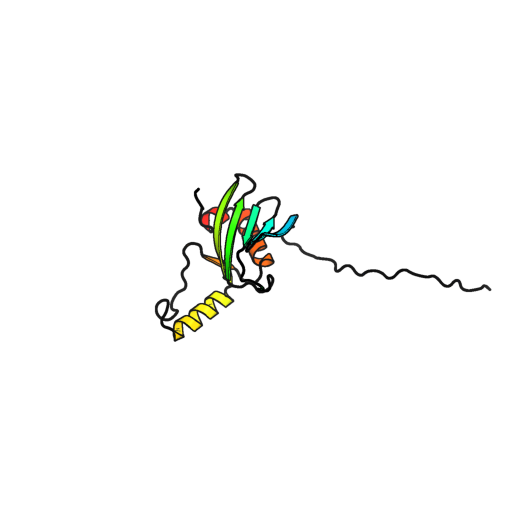0 98.31 118 MET A O 1
ATOM 933 N N . THR A 1 119 ? 5.693 -4.915 -0.357 1.00 98.25 119 THR A N 1
ATOM 934 C CA . THR A 1 119 ? 6.525 -4.875 -1.572 1.00 98.25 119 THR A CA 1
ATOM 935 C C . THR A 1 119 ? 6.234 -6.059 -2.499 1.00 98.25 119 THR A C 1
ATOM 937 O O . THR A 1 119 ? 6.172 -5.895 -3.724 1.00 98.25 119 THR A O 1
ATOM 940 N N . GLU A 1 120 ? 6.011 -7.247 -1.936 1.00 97.69 120 GLU A N 1
ATOM 941 C CA . GLU A 1 120 ? 5.581 -8.424 -2.695 1.00 97.69 120 GLU A CA 1
ATOM 942 C C . GLU A 1 120 ? 4.199 -8.217 -3.323 1.00 97.69 120 GLU A C 1
ATOM 944 O O . GLU A 1 120 ? 4.016 -8.513 -4.505 1.00 97.69 120 GLU A O 1
ATOM 949 N N . ALA A 1 121 ? 3.254 -7.622 -2.589 1.00 98.06 121 ALA A N 1
ATOM 950 C CA . ALA A 1 121 ? 1.941 -7.273 -3.127 1.00 98.06 121 ALA A CA 1
ATOM 951 C C . ALA A 1 121 ? 2.040 -6.277 -4.297 1.00 98.06 121 ALA A C 1
ATOM 953 O O . ALA A 1 121 ? 1.420 -6.496 -5.338 1.00 98.06 121 ALA A O 1
ATOM 954 N N . LEU A 1 122 ? 2.863 -5.227 -4.176 1.00 98.00 122 LEU A N 1
ATOM 955 C 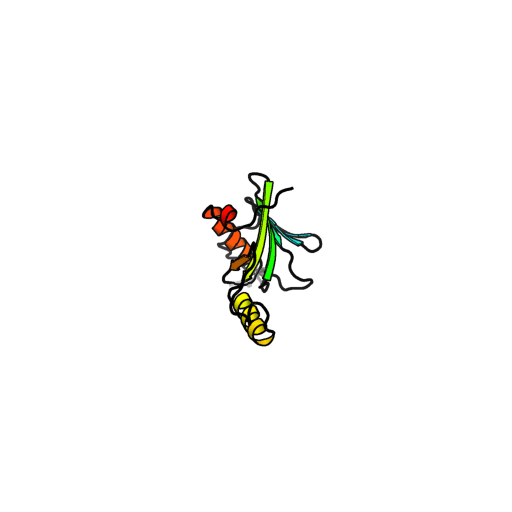CA . LEU A 1 122 ? 3.113 -4.270 -5.265 1.00 98.00 122 LEU A CA 1
ATOM 956 C C . LEU A 1 122 ? 3.707 -4.947 -6.505 1.00 98.00 122 LEU A C 1
ATOM 958 O O . LEU A 1 122 ? 3.311 -4.649 -7.633 1.00 98.00 122 LEU A O 1
ATOM 962 N N . SER A 1 123 ? 4.628 -5.887 -6.302 1.00 97.31 123 SER A N 1
ATOM 963 C CA . SER A 1 123 ? 5.196 -6.678 -7.393 1.00 97.31 123 SER A CA 1
ATOM 964 C C . SER A 1 123 ? 4.154 -7.558 -8.071 1.00 97.31 123 SER A C 1
ATOM 966 O O . SER A 1 123 ? 4.094 -7.569 -9.296 1.00 97.31 123 SER A O 1
ATOM 968 N N . GLY A 1 124 ? 3.296 -8.225 -7.296 1.00 97.50 124 GLY A N 1
ATOM 969 C CA . GLY A 1 124 ? 2.189 -9.018 -7.829 1.00 97.50 124 GLY A CA 1
ATOM 970 C C . GLY A 1 124 ? 1.195 -8.178 -8.636 1.00 97.50 124 GLY A C 1
ATOM 971 O O . GLY A 1 124 ? 0.794 -8.587 -9.724 1.00 97.50 124 GLY A O 1
ATOM 972 N N . LEU A 1 125 ? 0.857 -6.972 -8.163 1.00 97.62 125 LEU A N 1
ATOM 973 C CA . LEU A 1 125 ? 0.017 -6.023 -8.906 1.00 97.62 125 LEU A CA 1
ATOM 974 C C . LEU A 1 125 ? 0.664 -5.592 -10.225 1.00 97.62 125 LEU A C 1
ATOM 976 O O . LEU A 1 125 ? -0.027 -5.435 -11.232 1.00 97.62 125 LEU A O 1
ATOM 980 N N . LEU A 1 126 ? 1.983 -5.387 -10.233 1.00 96.56 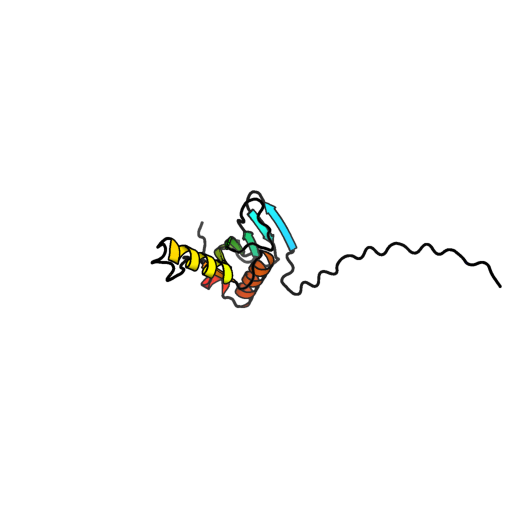126 LEU A N 1
ATOM 981 C CA . LEU A 1 126 ? 2.714 -5.048 -11.450 1.00 96.56 126 LEU A CA 1
ATOM 982 C C . LEU A 1 126 ? 2.741 -6.227 -12.434 1.00 96.56 126 LEU A C 1
ATOM 984 O O . LEU A 1 126 ? 2.492 -6.021 -13.620 1.00 96.56 126 LEU A O 1
ATOM 988 N N . ASP A 1 127 ? 2.977 -7.447 -11.947 1.00 97.00 127 ASP A N 1
ATOM 989 C CA . ASP A 1 127 ? 2.968 -8.676 -12.753 1.00 97.00 127 ASP A CA 1
ATOM 990 C C . ASP A 1 127 ? 1.590 -8.961 -13.369 1.00 97.00 127 ASP A C 1
ATOM 992 O O . ASP A 1 127 ? 1.499 -9.412 -14.511 1.00 97.00 127 ASP A O 1
ATOM 996 N N . ALA A 1 128 ? 0.514 -8.645 -12.646 1.00 97.50 128 ALA A N 1
ATOM 997 C CA . ALA A 1 128 ? -0.859 -8.757 -13.134 1.00 97.50 128 ALA A CA 1
ATOM 998 C C . ALA A 1 128 ? -1.281 -7.604 -14.070 1.00 97.50 128 ALA A C 1
ATOM 1000 O O . ALA A 1 128 ? -2.332 -7.681 -14.704 1.00 97.50 128 ALA A O 1
ATOM 1001 N N . GLY A 1 129 ? -0.486 -6.531 -14.170 1.00 96.38 129 GLY A N 1
ATOM 1002 C CA . GLY A 1 129 ? -0.857 -5.316 -14.905 1.00 96.38 129 GLY A CA 1
ATOM 1003 C C . GLY A 1 129 ? -1.940 -4.472 -14.215 1.00 96.38 129 GLY A C 1
ATOM 1004 O O . GLY A 1 129 ? -2.540 -3.603 -14.844 1.00 96.38 129 GLY A O 1
ATOM 1005 N N . GLU A 1 130 ? -2.191 -4.704 -12.927 1.00 96.94 130 GLU A N 1
ATOM 1006 C CA . GLU A 1 130 ? -3.283 -4.100 -12.151 1.00 96.94 130 GLU A CA 1
ATOM 1007 C C . GLU A 1 130 ? -2.850 -2.859 -11.364 1.00 96.94 130 GLU A C 1
ATOM 1009 O O . GLU A 1 130 ? -3.699 -2.087 -10.918 1.00 96.94 130 GLU A O 1
ATOM 1014 N N . LEU A 1 131 ? -1.541 -2.618 -11.223 1.00 95.62 131 LEU A N 1
ATOM 1015 C CA . LEU A 1 131 ? -1.001 -1.513 -10.420 1.00 95.62 131 LEU A CA 1
ATOM 1016 C C . LEU A 1 131 ? -1.648 -0.166 -10.767 1.00 95.62 131 LEU A C 1
ATOM 1018 O O . LEU A 1 131 ? -2.040 0.571 -9.872 1.00 95.62 131 LEU A O 1
ATOM 1022 N N . THR A 1 132 ? -1.823 0.127 -12.058 1.00 92.38 132 THR A N 1
ATOM 1023 C CA . THR A 1 132 ? -2.384 1.407 -12.533 1.00 92.38 132 THR A CA 1
ATOM 1024 C C . THR A 1 132 ? -3.888 1.570 -12.293 1.00 92.38 132 THR A C 1
ATOM 1026 O O . THR A 1 132 ? -4.402 2.685 -12.352 1.00 92.38 132 THR A O 1
ATOM 1029 N N . GLN A 1 133 ? -4.598 0.468 -12.038 1.00 94.31 133 GLN A N 1
ATOM 1030 C CA . GLN A 1 133 ? -6.016 0.465 -11.682 1.00 94.31 133 GLN A CA 1
ATOM 1031 C C . GLN A 1 133 ? -6.208 0.559 -10.164 1.00 94.31 133 GLN A C 1
ATOM 1033 O O . GLN A 1 133 ? -7.205 1.112 -9.704 1.00 94.31 133 GLN A O 1
ATOM 1038 N N . VAL A 1 134 ? -5.285 -0.029 -9.400 1.00 95.75 134 VAL A N 1
ATOM 1039 C CA . VAL A 1 134 ? -5.380 -0.151 -7.942 1.00 95.75 134 VAL A CA 1
ATOM 1040 C C . VAL A 1 134 ? -4.771 1.056 -7.231 1.00 95.75 134 VAL A C 1
ATOM 1042 O O . VAL A 1 134 ? -5.374 1.566 -6.291 1.00 95.75 134 VAL A O 1
ATOM 1045 N N . LEU A 1 135 ? -3.601 1.524 -7.670 1.00 97.12 135 LEU A N 1
ATOM 1046 C CA . LEU A 1 135 ? -2.956 2.705 -7.099 1.00 97.12 135 LEU A CA 1
ATOM 1047 C C . LEU A 1 135 ? -3.473 3.980 -7.763 1.00 97.12 135 LEU A C 1
ATOM 1049 O O . LEU A 1 135 ? -3.898 4.000 -8.921 1.00 97.12 135 LEU A O 1
ATOM 1053 N N . ARG A 1 136 ? -3.366 5.089 -7.034 1.00 97.06 136 ARG A N 1
ATOM 1054 C CA . ARG A 1 136 ? -3.741 6.406 -7.535 1.00 97.06 136 ARG A CA 1
ATOM 1055 C C . ARG A 1 136 ? -2.564 7.058 -8.246 1.00 97.06 136 ARG A C 1
ATOM 1057 O O . ARG A 1 136 ? -1.473 7.146 -7.698 1.00 97.06 136 ARG A O 1
ATOM 1064 N N . ARG A 1 137 ? -2.780 7.560 -9.462 1.00 96.81 137 ARG A N 1
ATOM 1065 C CA . ARG A 1 137 ? -1.758 8.324 -10.187 1.00 96.81 137 ARG A CA 1
ATOM 1066 C C . ARG A 1 137 ? -1.429 9.623 -9.446 1.00 96.81 137 ARG A C 1
ATOM 1068 O O . ARG A 1 137 ? -2.343 10.343 -9.043 1.00 96.81 137 ARG A O 1
ATOM 1075 N N . LEU A 1 138 ? -0.139 9.926 -9.317 1.00 95.44 138 LEU A N 1
ATOM 1076 C CA . LEU A 1 138 ? 0.342 11.245 -8.920 1.00 95.44 138 LEU A CA 1
ATOM 1077 C C . LEU A 1 138 ? 0.765 12.000 -10.182 1.00 95.44 138 LEU A C 1
ATOM 1079 O O . LEU A 1 138 ? 1.633 11.534 -10.925 1.00 95.44 138 LEU A O 1
ATOM 1083 N N . ASP A 1 139 ? 0.128 13.140 -10.415 1.00 86.88 139 ASP A N 1
ATOM 1084 C CA . ASP A 1 139 ? 0.561 14.108 -11.419 1.00 86.88 139 ASP A CA 1
ATOM 1085 C C . ASP A 1 139 ? 1.550 15.096 -10.775 1.00 86.88 139 ASP A C 1
ATOM 1087 O O . ASP A 1 139 ? 1.571 15.246 -9.548 1.00 86.88 139 ASP A O 1
ATOM 1091 N N . ASP A 1 140 ? 2.394 15.718 -11.600 1.00 62.94 140 ASP A N 1
ATOM 1092 C CA . ASP A 1 140 ? 3.351 16.747 -11.166 1.00 62.94 140 ASP A CA 1
ATOM 1093 C C . ASP A 1 140 ? 2.669 18.066 -10.757 1.00 62.94 140 ASP A C 1
ATOM 1095 O O . ASP A 1 140 ? 1.668 18.462 -11.403 1.00 62.94 140 ASP A O 1
#

Foldseek 3Di:
DDDDDDDDDDDPPCDPPPPDPFAPFPDWDDDPQWTWTHHPFKIKTWRDDVPDDQQAAAWIKIWIQTPVPRWIWIAIEGEPVRLVVVLCVQLVVCPPNNSPDDDDPLYDYFHHGHPRSVVRVCVVCVVVVNNPVRTGTDDD

Sequence (140 aa):
MPENPVEHAQADRHTPRVTNTGVEATEQGWDGPWYRVRTERFEASFLPSAGEDLDAVCNVDLEVRLAADGSRWSATVFTVAEVGRLMDRWSQTGEEWGGRYFWCSDGLIVRDPGIGNMTEALSGLLDAGELTQVLRRLDD

pLDDT: mean 87.29, std 20.37, range [34.22, 98.69]

Secondary structure (DSSP, 8-state):
-PPPP----------------S---SEEEEETTEEEEE-SSEEEEEEPPTT--TTT--EEEEEEEETTT--EEEEEEEEHHHHHHHHHHHHHH-HHHHHT----TTEEEESS-SHHHHHHHHHHHHHTT-HHHHSEEEP-